Protein AF-A0A1B4XJU4-F1 (afdb_monomer)

Organism: NCBI:txid1620215

Mean predicted aligned error: 17.1 Å

pLDDT: mean 72.29, std 19.36, range [37.47, 96.88]

Structure (mmCIF, N/CA/C/O backbone):
data_AF-A0A1B4XJU4-F1
#
_entry.id   AF-A0A1B4XJU4-F1
#
loop_
_atom_site.group_PDB
_atom_site.id
_atom_site.type_symbol
_atom_site.label_atom_id
_atom_site.label_alt_id
_atom_site.label_comp_id
_atom_site.label_asym_id
_atom_site.label_entity_id
_atom_site.label_seq_id
_atom_site.pdbx_PDB_ins_code
_atom_site.Cartn_x
_atom_site.Cartn_y
_atom_site.Cartn_z
_atom_site.occupancy
_atom_site.B_iso_or_equiv
_atom_site.auth_seq_id
_atom_site.auth_comp_id
_atom_site.auth_asym_id
_atom_site.auth_atom_id
_atom_site.pdbx_PDB_model_num
ATOM 1 N N . MET A 1 1 ? 24.525 61.356 19.675 1.00 40.09 1 MET A N 1
ATOM 2 C CA . MET A 1 1 ? 23.497 61.987 18.818 1.00 40.09 1 MET A CA 1
ATOM 3 C C . MET A 1 1 ? 22.943 60.915 17.875 1.00 40.09 1 MET A C 1
ATOM 5 O O . MET A 1 1 ? 23.744 60.191 17.307 1.00 40.09 1 MET A O 1
ATOM 9 N N . LYS A 1 2 ? 21.616 60.744 17.786 1.00 57.78 2 LYS A N 1
ATOM 10 C CA . LYS A 1 2 ? 20.878 59.907 16.802 1.00 57.78 2 LYS A CA 1
ATOM 11 C C . LYS A 1 2 ? 19.968 60.860 16.000 1.00 57.78 2 LYS A C 1
ATOM 13 O O . LYS A 1 2 ? 19.503 61.815 16.624 1.00 57.78 2 LYS A O 1
ATOM 18 N N . PRO A 1 3 ? 19.768 60.680 14.678 1.00 51.28 3 PRO A N 1
ATOM 19 C CA . PRO A 1 3 ? 18.555 60.000 14.160 1.00 51.28 3 PRO A CA 1
ATOM 20 C C . PRO A 1 3 ? 18.851 59.096 12.927 1.00 51.28 3 PRO A C 1
ATOM 22 O O . PRO A 1 3 ? 19.800 59.349 12.201 1.00 51.28 3 PRO A O 1
ATOM 25 N N . ALA A 1 4 ? 18.275 57.893 12.794 1.00 50.06 4 ALA A N 1
ATOM 26 C CA . ALA A 1 4 ? 16.959 57.535 12.219 1.00 50.06 4 ALA A CA 1
ATOM 27 C C . ALA A 1 4 ? 16.815 57.747 10.689 1.00 50.06 4 ALA A C 1
ATOM 29 O O . ALA A 1 4 ? 17.273 58.766 10.186 1.00 50.06 4 ALA A O 1
ATOM 30 N N . THR A 1 5 ? 16.070 56.824 10.037 1.00 56.78 5 THR A N 1
ATOM 31 C CA . THR A 1 5 ? 15.257 57.009 8.796 1.00 56.78 5 THR A CA 1
ATOM 32 C C . THR A 1 5 ? 15.941 56.621 7.458 1.00 56.78 5 THR A C 1
ATOM 34 O O . THR A 1 5 ? 17.047 57.072 7.221 1.00 56.78 5 THR A O 1
ATOM 37 N N . VAL A 1 6 ? 15.409 55.841 6.487 1.00 50.22 6 VAL A N 1
ATOM 38 C CA . VAL A 1 6 ? 14.135 55.111 6.220 1.00 50.22 6 VAL A CA 1
ATOM 39 C C . VAL A 1 6 ? 14.280 54.383 4.841 1.00 50.22 6 VAL A C 1
ATOM 41 O O . VAL A 1 6 ? 14.860 54.955 3.929 1.00 50.22 6 VAL A O 1
ATOM 44 N N . PHE A 1 7 ? 13.732 53.156 4.730 1.00 53.44 7 PHE A N 1
ATOM 45 C CA . PHE A 1 7 ? 13.058 52.444 3.601 1.00 53.44 7 PHE A CA 1
ATOM 46 C C . PHE A 1 7 ? 13.722 52.091 2.238 1.00 53.44 7 PHE A C 1
ATOM 48 O O . PHE A 1 7 ? 14.114 52.975 1.492 1.00 53.44 7 PHE A O 1
ATOM 55 N N . LEU A 1 8 ? 13.628 50.774 1.910 1.00 55.06 8 LEU A N 1
ATOM 56 C CA . LEU A 1 8 ? 12.986 50.111 0.729 1.00 55.06 8 LEU A CA 1
ATOM 57 C C . LEU A 1 8 ? 13.510 50.527 -0.672 1.00 55.06 8 LEU A C 1
ATOM 59 O O . LEU A 1 8 ? 13.629 51.712 -0.908 1.00 55.06 8 LEU A O 1
ATOM 63 N N . ILE A 1 9 ? 13.875 49.633 -1.619 1.00 58.03 9 ILE A N 1
ATOM 64 C CA . ILE A 1 9 ? 12.972 49.015 -2.624 1.00 58.03 9 ILE A CA 1
ATOM 65 C C . ILE A 1 9 ? 13.567 47.722 -3.279 1.00 58.03 9 ILE A C 1
ATOM 67 O O . ILE A 1 9 ? 14.730 47.694 -3.665 1.00 58.03 9 ILE A O 1
ATOM 71 N N . LEU A 1 10 ? 12.692 46.713 -3.447 1.00 49.06 10 LEU A N 1
ATOM 72 C CA . LEU A 1 10 ? 12.504 45.729 -4.545 1.00 49.06 10 LEU A CA 1
ATOM 73 C C . LEU A 1 10 ? 13.641 44.807 -5.058 1.00 49.06 10 LEU A C 1
ATOM 75 O O . LEU A 1 10 ? 14.525 45.214 -5.800 1.00 49.06 10 LEU A O 1
ATOM 79 N N . GLY A 1 11 ? 13.385 43.497 -4.929 1.00 49.56 11 GLY A N 1
ATOM 80 C CA . GLY A 1 11 ? 13.024 42.709 -6.118 1.00 49.56 11 GLY A CA 1
ATOM 81 C 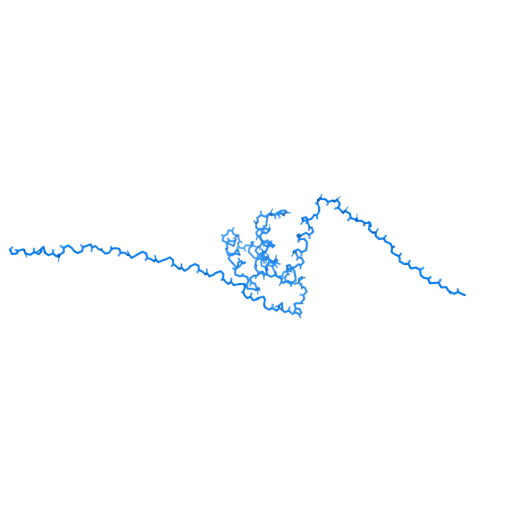C . GLY A 1 11 ? 14.142 42.004 -6.885 1.00 49.56 11 GLY A C 1
ATOM 82 O O . GLY A 1 11 ? 14.180 42.102 -8.106 1.00 49.56 11 GLY A O 1
ATOM 83 N N . LEU A 1 12 ? 14.991 41.217 -6.220 1.00 53.62 12 LEU A N 1
ATOM 84 C CA . LEU A 1 12 ? 15.730 40.166 -6.924 1.00 53.62 12 LEU A CA 1
ATOM 85 C C . LEU A 1 12 ? 14.794 38.963 -7.091 1.00 53.62 12 LEU A C 1
ATOM 87 O O . LEU A 1 12 ? 14.688 38.117 -6.203 1.00 53.62 12 LEU A O 1
ATOM 91 N N . THR A 1 13 ? 14.053 38.921 -8.199 1.00 50.94 13 THR A N 1
ATOM 92 C CA . THR A 1 13 ? 13.263 37.746 -8.574 1.00 50.94 13 THR A CA 1
ATOM 93 C C . THR A 1 13 ? 14.230 36.592 -8.806 1.00 50.94 13 THR A C 1
ATOM 95 O O . THR A 1 13 ? 14.845 36.474 -9.866 1.00 50.94 13 THR A O 1
ATOM 98 N N . ALA A 1 14 ? 14.402 35.755 -7.788 1.00 51.66 14 ALA A N 1
ATOM 99 C CA . ALA A 1 14 ? 14.986 34.443 -7.953 1.00 51.66 14 ALA A CA 1
ATOM 100 C C . ALA A 1 14 ? 14.048 33.663 -8.877 1.00 51.66 14 ALA A C 1
ATOM 102 O O . ALA A 1 14 ? 13.023 33.146 -8.446 1.00 51.66 14 ALA A O 1
ATOM 103 N N . THR A 1 15 ? 14.371 33.642 -10.165 1.00 59.31 15 THR A N 1
ATOM 104 C CA . THR A 1 15 ? 13.803 32.689 -11.109 1.00 59.31 15 THR A CA 1
ATOM 105 C C . THR A 1 15 ? 14.635 31.422 -10.964 1.00 59.31 15 THR A C 1
ATOM 107 O O . THR A 1 15 ? 15.745 31.387 -11.501 1.00 59.31 15 THR A O 1
ATOM 110 N N . PRO A 1 16 ? 14.188 30.367 -10.260 1.00 55.44 16 PRO A N 1
ATOM 111 C CA . PRO A 1 16 ? 14.810 29.075 -10.452 1.00 55.44 16 PRO A CA 1
ATOM 112 C C . PRO A 1 16 ? 14.351 28.551 -11.817 1.00 55.44 16 PRO A C 1
ATOM 114 O O . PRO A 1 16 ? 13.382 27.807 -11.940 1.00 55.44 16 PRO A O 1
ATOM 117 N N . LEU A 1 17 ? 15.068 28.960 -12.866 1.00 62.78 17 LEU A N 1
ATOM 118 C CA . LEU A 1 17 ? 15.154 28.205 -14.106 1.00 62.78 17 LEU A CA 1
ATOM 119 C C . LEU A 1 17 ? 16.023 26.976 -13.812 1.00 62.78 17 LEU A C 1
ATOM 121 O O . LEU A 1 17 ? 17.222 26.970 -14.064 1.00 62.78 17 LEU A O 1
ATOM 125 N N . LEU A 1 18 ? 15.412 25.943 -13.237 1.00 46.59 18 LEU A N 1
ATOM 126 C CA . LEU A 1 18 ? 15.911 24.580 -13.372 1.00 46.59 18 LEU A CA 1
ATOM 127 C C . LEU A 1 18 ? 14.723 23.620 -13.414 1.00 46.59 18 LEU A C 1
ATOM 129 O O . LEU A 1 18 ? 14.326 22.993 -12.432 1.00 46.59 18 LEU A O 1
ATOM 133 N N . ALA A 1 19 ? 14.128 23.561 -14.603 1.00 52.16 19 ALA A N 1
ATOM 134 C CA . ALA A 1 19 ? 13.289 22.459 -15.030 1.00 52.16 19 ALA A CA 1
ATOM 135 C C . ALA A 1 19 ? 14.147 21.181 -15.039 1.00 52.16 19 ALA A C 1
ATOM 137 O O . ALA A 1 19 ? 15.129 21.097 -15.774 1.00 52.16 19 ALA A O 1
ATOM 138 N N . GLY A 1 20 ? 13.800 20.224 -14.176 1.00 47.75 20 GLY A N 1
ATOM 139 C CA . GLY A 1 20 ? 14.440 18.905 -14.109 1.00 47.75 20 GLY A CA 1
ATOM 140 C C . GLY A 1 20 ? 14.218 18.131 -12.802 1.00 47.75 20 GLY A C 1
ATOM 141 O O . GLY A 1 20 ? 14.294 16.910 -12.819 1.00 47.75 20 GLY A O 1
ATOM 142 N N . ALA A 1 21 ? 13.899 18.800 -11.683 1.00 45.66 21 ALA A N 1
ATOM 143 C CA . ALA A 1 21 ? 13.808 18.156 -10.356 1.00 45.66 21 ALA A CA 1
ATOM 144 C C . ALA A 1 21 ? 12.437 18.272 -9.648 1.00 45.66 21 ALA A C 1
ATOM 146 O O . ALA A 1 21 ? 12.327 17.966 -8.460 1.00 45.66 21 ALA A O 1
ATOM 147 N N . GLN A 1 22 ? 11.388 18.711 -10.352 1.00 45.41 22 GLN A N 1
ATOM 148 C CA . GLN A 1 22 ? 10.040 18.889 -9.775 1.00 45.41 22 GLN A CA 1
ATOM 149 C C . GLN A 1 22 ? 9.290 17.556 -9.560 1.00 45.41 22 GLN A C 1
ATOM 151 O O . GLN A 1 22 ? 8.355 17.481 -8.765 1.00 45.41 22 GLN A O 1
ATOM 156 N N . ASP A 1 23 ? 9.707 16.490 -10.249 1.00 52.50 23 ASP A N 1
ATOM 157 C CA . ASP A 1 23 ? 9.021 15.192 -10.203 1.00 52.50 23 ASP A CA 1
ATOM 158 C C . ASP A 1 23 ? 9.422 14.377 -8.954 1.00 52.50 23 ASP A C 1
ATOM 160 O O . ASP A 1 23 ? 8.579 13.888 -8.203 1.00 52.50 23 ASP A O 1
ATOM 164 N N . LEU A 1 24 ? 10.722 14.350 -8.629 1.00 53.19 24 LEU A N 1
ATOM 165 C CA . LEU A 1 24 ? 11.246 13.633 -7.455 1.00 53.19 24 LEU A CA 1
ATOM 166 C C . LEU A 1 24 ? 10.841 14.285 -6.125 1.00 53.19 24 LEU A C 1
ATOM 168 O O . LEU A 1 24 ? 10.533 13.587 -5.160 1.00 53.19 24 LEU A O 1
ATOM 172 N N . THR A 1 25 ? 10.783 15.619 -6.086 1.00 60.28 25 THR A N 1
ATOM 173 C CA . THR A 1 25 ? 10.291 16.360 -4.911 1.00 60.28 25 THR A CA 1
ATOM 174 C C . THR A 1 25 ? 8.813 16.077 -4.638 1.00 60.28 25 THR A C 1
ATOM 176 O O . THR A 1 25 ? 8.395 16.083 -3.479 1.00 60.28 25 THR A O 1
ATOM 179 N N . SER A 1 26 ? 8.030 15.762 -5.676 1.00 70.69 26 SER A N 1
ATOM 180 C CA . SER A 1 26 ? 6.617 15.398 -5.539 1.00 70.69 26 SER A CA 1
ATOM 181 C C . SER A 1 26 ? 6.438 13.997 -4.942 1.00 70.69 26 SER A C 1
ATOM 183 O O . SER A 1 26 ? 5.633 13.828 -4.026 1.00 70.69 26 SER A O 1
ATOM 185 N N . LEU A 1 27 ? 7.239 13.013 -5.372 1.00 75.25 27 LEU A N 1
ATOM 186 C CA . LEU A 1 27 ? 7.213 11.651 -4.818 1.00 75.25 27 LEU A CA 1
ATOM 187 C C . LEU A 1 27 ? 7.658 11.595 -3.356 1.00 75.25 27 LEU A C 1
ATOM 189 O O . LEU A 1 27 ? 7.039 10.915 -2.539 1.00 75.25 27 LEU A O 1
ATOM 193 N N . GLU A 1 28 ? 8.722 12.313 -3.007 1.00 79.25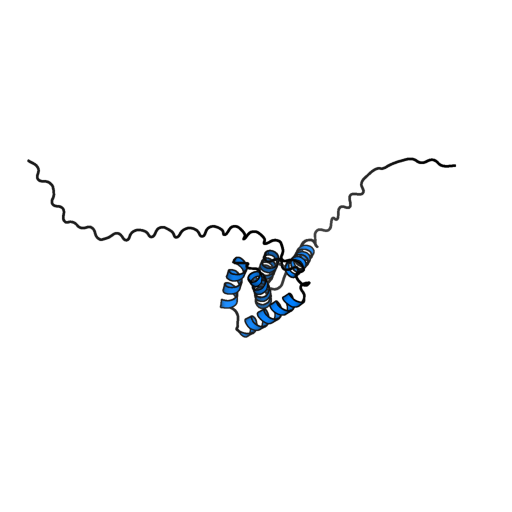 28 GLU A N 1
ATOM 194 C CA . GLU A 1 28 ? 9.236 12.321 -1.639 1.00 79.25 28 GLU A CA 1
ATOM 195 C C . GLU A 1 28 ? 8.244 12.978 -0.673 1.00 79.25 28 GLU A C 1
ATOM 197 O O . GLU A 1 28 ? 7.949 12.428 0.392 1.00 79.25 28 GLU A O 1
ATOM 202 N N . LYS A 1 29 ? 7.635 14.094 -1.089 1.00 80.38 29 LYS A N 1
ATOM 203 C CA . LYS A 1 29 ? 6.561 14.747 -0.337 1.00 80.38 29 LYS A CA 1
ATOM 204 C C . LYS A 1 29 ? 5.341 13.836 -0.191 1.00 80.38 29 LYS A C 1
ATOM 206 O O . LYS A 1 29 ? 4.788 13.730 0.900 1.00 80.38 29 LYS A O 1
ATOM 211 N N . MET A 1 30 ? 4.955 13.127 -1.251 1.00 81.81 30 MET A N 1
ATOM 212 C CA . MET A 1 30 ? 3.840 12.182 -1.198 1.00 81.81 30 MET A CA 1
ATOM 213 C C . MET A 1 30 ? 4.127 11.000 -0.272 1.00 81.81 30 MET A C 1
ATOM 215 O O . MET A 1 30 ? 3.258 10.614 0.506 1.00 81.81 30 MET A O 1
ATOM 219 N N . ARG A 1 31 ? 5.361 10.481 -0.262 1.00 83.12 31 ARG A N 1
ATOM 220 C CA . ARG A 1 31 ? 5.791 9.449 0.691 1.00 83.12 31 ARG A CA 1
ATOM 221 C C . ARG A 1 31 ? 5.689 9.941 2.132 1.00 83.12 31 ARG A C 1
ATOM 223 O O . ARG A 1 31 ? 5.235 9.193 2.992 1.00 83.12 31 ARG A O 1
ATOM 230 N N . GLN A 1 32 ? 6.081 11.186 2.402 1.00 82.62 32 GLN A N 1
ATOM 231 C CA . GLN A 1 32 ? 5.934 11.789 3.729 1.00 82.62 32 GLN A CA 1
ATOM 232 C C . GLN A 1 32 ? 4.458 11.907 4.131 1.00 82.62 32 GLN A C 1
ATOM 234 O O . GLN A 1 32 ? 4.101 11.530 5.244 1.00 82.62 32 GLN A O 1
ATOM 239 N N . THR A 1 33 ? 3.583 12.356 3.230 1.00 83.62 33 THR A N 1
ATOM 240 C CA . THR A 1 33 ? 2.133 12.431 3.480 1.00 83.62 33 THR A CA 1
ATOM 241 C C . THR A 1 33 ? 1.514 11.043 3.684 1.00 83.62 33 THR A C 1
ATOM 243 O O . THR A 1 33 ? 0.713 10.848 4.596 1.00 83.62 33 THR A O 1
ATOM 246 N N . ALA A 1 34 ? 1.939 10.044 2.911 1.00 84.94 34 ALA A N 1
ATOM 247 C CA . ALA A 1 34 ? 1.523 8.657 3.091 1.00 84.94 34 ALA A CA 1
ATOM 248 C C . ALA A 1 34 ? 1.996 8.091 4.444 1.00 84.94 34 ALA A C 1
ATOM 250 O O . ALA A 1 34 ? 1.241 7.388 5.121 1.00 84.94 34 ALA A O 1
ATOM 251 N N . ALA A 1 35 ? 3.213 8.438 4.878 1.00 82.19 35 ALA A N 1
ATOM 252 C CA . ALA A 1 35 ? 3.758 8.059 6.182 1.00 82.19 35 ALA A CA 1
ATOM 253 C C . ALA A 1 35 ? 3.022 8.726 7.356 1.00 82.19 35 ALA A C 1
ATOM 255 O O . ALA A 1 35 ? 2.949 8.147 8.433 1.00 82.19 35 ALA A O 1
ATOM 256 N N . GLN A 1 36 ? 2.416 9.898 7.151 1.00 82.00 36 GLN A N 1
ATOM 257 C CA . GLN A 1 36 ? 1.555 10.554 8.144 1.00 82.00 36 GLN A CA 1
ATOM 258 C C . GLN A 1 36 ? 0.176 9.893 8.290 1.00 82.00 36 GLN A C 1
ATOM 260 O O . GLN A 1 36 ? -0.630 10.347 9.096 1.00 82.00 36 GLN A O 1
ATOM 265 N N . GLY A 1 37 ? -0.110 8.828 7.535 1.00 82.00 37 GLY A N 1
ATOM 266 C CA . GLY A 1 37 ? -1.408 8.168 7.604 1.00 82.00 37 GLY A CA 1
ATOM 267 C C . GLY A 1 37 ? -2.482 8.910 6.817 1.00 82.00 37 GLY A C 1
ATOM 268 O O . GLY A 1 37 ? -3.596 9.042 7.297 1.00 82.00 37 GLY A O 1
ATOM 269 N N . ASN A 1 38 ? -2.155 9.437 5.636 1.00 86.81 38 ASN A N 1
ATOM 270 C CA . ASN A 1 38 ? -3.160 9.915 4.691 1.00 86.81 38 ASN A CA 1
ATOM 271 C C . ASN A 1 38 ? -3.521 8.785 3.711 1.00 86.81 38 ASN A C 1
ATOM 273 O O . ASN A 1 38 ? -2.660 8.317 2.961 1.00 86.81 38 ASN A O 1
ATOM 277 N N . ALA A 1 39 ? -4.780 8.346 3.731 1.00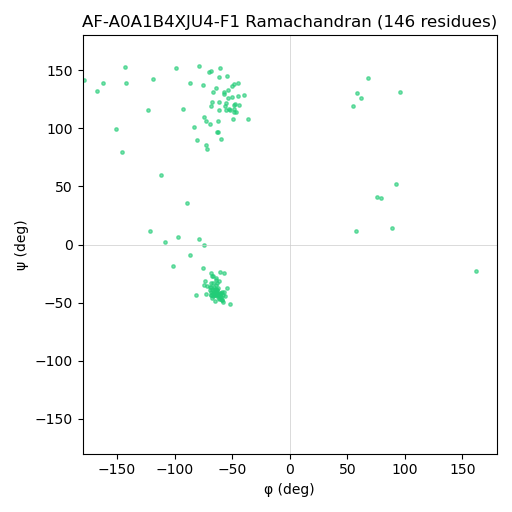 87.38 39 ALA A N 1
ATOM 278 C CA . ALA A 1 39 ? -5.257 7.218 2.933 1.00 87.38 39 ALA A CA 1
ATOM 279 C C . ALA A 1 39 ? -5.135 7.450 1.417 1.00 87.38 39 ALA A C 1
ATOM 281 O O . ALA A 1 39 ? -4.773 6.523 0.694 1.00 87.38 39 ALA A O 1
ATOM 282 N N . ASP A 1 40 ? -5.381 8.673 0.939 1.00 86.50 40 ASP A N 1
ATOM 283 C CA . ASP A 1 40 ? -5.276 9.018 -0.484 1.00 86.50 40 ASP A CA 1
ATOM 284 C C . ASP A 1 40 ? -3.820 8.981 -0.958 1.00 86.50 40 ASP A C 1
ATOM 286 O O . ASP A 1 40 ? -3.511 8.384 -1.984 1.00 86.50 40 ASP A O 1
ATOM 290 N N . ALA A 1 41 ? -2.890 9.525 -0.173 1.00 88.25 41 ALA A N 1
ATOM 291 C CA . ALA A 1 41 ? -1.466 9.470 -0.483 1.00 88.25 41 ALA A CA 1
ATOM 292 C C . ALA A 1 41 ? -0.928 8.031 -0.447 1.00 88.25 41 ALA A C 1
ATOM 294 O O . ALA A 1 41 ? -0.087 7.663 -1.262 1.00 88.25 41 ALA A O 1
ATOM 295 N N . GLN A 1 42 ? -1.415 7.193 0.472 1.00 91.50 42 GLN A N 1
ATOM 296 C CA . GLN A 1 42 ? -1.073 5.768 0.499 1.00 91.50 42 GLN A CA 1
ATOM 297 C C . GLN A 1 42 ? -1.634 5.026 -0.719 1.00 91.50 42 GLN A C 1
ATOM 299 O O . GLN A 1 42 ? -0.924 4.227 -1.326 1.00 91.50 42 GLN A O 1
ATOM 304 N N . LEU A 1 43 ? -2.875 5.315 -1.117 1.00 91.69 43 LEU A N 1
ATOM 305 C CA . LEU A 1 43 ? -3.468 4.800 -2.349 1.00 91.69 43 LEU A CA 1
ATOM 306 C C . LEU A 1 43 ? -2.628 5.199 -3.573 1.00 91.69 43 LEU A C 1
ATOM 308 O O . LEU A 1 43 ? -2.274 4.333 -4.371 1.00 91.69 43 LEU A O 1
ATOM 312 N N . GLU A 1 44 ? -2.275 6.476 -3.706 1.00 91.62 44 GLU A N 1
ATOM 313 C CA . GLU A 1 44 ? -1.456 6.977 -4.815 1.00 91.62 44 GLU A CA 1
ATOM 314 C C . GLU A 1 44 ? -0.078 6.309 -4.846 1.00 91.62 44 GLU A C 1
ATOM 316 O O . GLU A 1 44 ? 0.350 5.819 -5.890 1.00 91.62 44 GLU A O 1
ATOM 321 N N . MET A 1 45 ? 0.588 6.159 -3.696 1.00 89.69 45 MET A N 1
ATOM 322 C CA . MET A 1 45 ? 1.842 5.400 -3.613 1.00 89.69 45 MET A CA 1
ATOM 323 C C . MET A 1 45 ? 1.675 3.958 -4.103 1.00 89.69 45 MET A C 1
ATOM 325 O O . MET A 1 45 ? 2.528 3.455 -4.835 1.00 89.69 45 MET A O 1
ATOM 329 N N . GLY A 1 46 ? 0.568 3.300 -3.752 1.00 92.44 46 GLY A N 1
ATOM 330 C CA . GLY A 1 46 ? 0.253 1.974 -4.272 1.00 92.44 46 GLY A CA 1
ATOM 331 C C . GLY A 1 46 ? 0.128 1.959 -5.800 1.00 92.44 46 GLY A C 1
ATOM 332 O O . GLY A 1 46 ? 0.727 1.105 -6.448 1.00 92.44 46 GLY A O 1
ATOM 333 N N . ILE A 1 47 ? -0.570 2.940 -6.385 1.00 92.56 47 ILE A N 1
ATOM 334 C CA . ILE A 1 47 ? -0.755 3.082 -7.844 1.00 92.56 47 ILE A CA 1
ATOM 335 C C . ILE A 1 47 ? 0.587 3.296 -8.550 1.00 92.56 47 ILE A C 1
ATOM 337 O O . ILE A 1 47 ? 0.867 2.666 -9.571 1.00 92.56 47 ILE A O 1
ATOM 341 N N . LEU A 1 48 ? 1.453 4.144 -7.998 1.00 88.44 48 LEU A N 1
ATOM 342 C CA . LEU A 1 48 ? 2.775 4.395 -8.567 1.00 88.44 48 LEU A CA 1
ATOM 343 C C . LEU A 1 48 ? 3.621 3.123 -8.639 1.00 88.44 48 LEU A C 1
ATOM 345 O O . LEU A 1 48 ? 4.262 2.879 -9.661 1.00 88.44 48 LEU A O 1
ATOM 349 N N . TYR A 1 49 ? 3.589 2.290 -7.596 1.00 89.50 49 TYR A N 1
ATOM 350 C CA . TYR A 1 49 ? 4.271 0.997 -7.599 1.00 89.50 49 TYR A CA 1
ATOM 351 C C . TYR A 1 49 ? 3.563 -0.053 -8.470 1.00 89.50 49 TYR A C 1
ATOM 353 O O . TYR A 1 49 ? 4.240 -0.897 -9.051 1.00 89.50 49 TYR A O 1
ATOM 361 N N . GLU A 1 50 ? 2.236 -0.009 -8.610 1.00 90.12 50 GLU A N 1
ATOM 362 C CA . GLU A 1 50 ? 1.463 -0.921 -9.469 1.00 90.12 50 GLU A CA 1
ATOM 363 C C . GLU A 1 50 ? 1.806 -0.727 -10.959 1.00 90.12 50 GLU A C 1
ATOM 365 O O . GLU A 1 50 ? 1.995 -1.700 -11.698 1.00 90.12 50 GLU A O 1
ATOM 370 N N . PHE A 1 51 ? 1.912 0.528 -11.405 1.00 88.94 51 PHE A N 1
ATOM 371 C CA . PHE A 1 51 ? 2.129 0.868 -12.817 1.00 88.94 51 PHE A CA 1
ATOM 372 C C . PHE A 1 51 ? 3.572 1.245 -13.157 1.00 88.94 51 PHE A C 1
ATOM 374 O O . PHE A 1 51 ? 3.957 1.161 -14.321 1.00 88.94 51 PHE A O 1
ATOM 381 N N . GLY A 1 52 ? 4.384 1.606 -12.166 1.00 84.94 52 GLY A N 1
ATOM 382 C CA . GLY A 1 52 ? 5.774 2.003 -12.367 1.00 84.94 52 GLY A CA 1
ATOM 383 C C . GLY A 1 52 ? 5.939 3.416 -12.937 1.00 84.94 52 GLY A C 1
ATOM 384 O O . GLY A 1 52 ? 6.771 3.643 -13.815 1.00 84.94 52 GLY A O 1
ATOM 385 N N . TYR A 1 53 ? 5.146 4.381 -12.466 1.00 77.56 53 TYR A N 1
ATOM 386 C CA . TYR A 1 53 ? 5.299 5.782 -12.875 1.00 77.56 53 TYR A CA 1
ATOM 387 C C . TYR A 1 53 ? 6.523 6.398 -12.193 1.00 77.56 53 TYR A C 1
ATOM 389 O O . TYR A 1 53 ? 6.526 6.590 -10.979 1.00 77.56 53 TYR A O 1
ATOM 397 N N . ASN A 1 54 ? 7.576 6.678 -12.969 1.00 69.19 54 ASN A N 1
ATOM 398 C CA . ASN A 1 54 ? 8.857 7.228 -12.492 1.00 69.19 54 ASN A CA 1
ATOM 399 C C . ASN A 1 54 ? 9.564 6.373 -11.415 1.00 69.19 54 ASN A C 1
ATOM 401 O O . ASN A 1 54 ? 10.548 6.802 -10.812 1.00 69.19 54 ASN A O 1
ATOM 405 N N . MET A 1 55 ? 9.090 5.143 -11.197 1.00 77.50 55 MET A N 1
ATOM 406 C CA . MET A 1 55 ? 9.605 4.163 -10.243 1.00 77.50 55 MET A CA 1
ATOM 407 C C . MET A 1 55 ? 9.494 2.761 -10.860 1.00 77.50 55 MET A C 1
ATOM 409 O O . MET A 1 55 ? 8.617 2.529 -11.688 1.00 77.50 55 MET A O 1
ATOM 413 N N . PRO A 1 56 ? 10.344 1.792 -10.485 1.00 79.12 56 PRO A N 1
ATOM 414 C CA . PRO A 1 56 ? 10.170 0.419 -10.944 1.00 79.12 56 PRO A CA 1
ATOM 415 C C . PRO A 1 56 ? 8.858 -0.165 -10.409 1.00 79.12 56 PRO A C 1
ATOM 417 O O . PRO A 1 56 ? 8.553 -0.050 -9.219 1.00 79.12 56 PRO A O 1
ATOM 420 N N . LYS A 1 57 ? 8.107 -0.830 -11.293 1.00 89.06 57 LYS A N 1
ATOM 421 C CA . LYS A 1 57 ? 6.895 -1.562 -10.922 1.00 89.06 57 LYS A CA 1
ATOM 422 C C . LYS A 1 57 ? 7.210 -2.612 -9.853 1.00 89.06 57 LYS A C 1
ATOM 424 O O . LYS A 1 57 ? 8.133 -3.410 -10.012 1.00 89.06 57 LYS A O 1
ATOM 429 N N . ASN A 1 58 ? 6.417 -2.634 -8.787 1.00 91.62 58 ASN A N 1
ATOM 430 C CA . ASN A 1 58 ? 6.534 -3.589 -7.696 1.00 91.62 58 ASN A CA 1
ATOM 431 C C . ASN A 1 58 ? 5.167 -3.844 -7.043 1.00 91.62 58 ASN A C 1
ATOM 433 O O . ASN A 1 58 ? 4.720 -3.084 -6.185 1.00 91.62 58 ASN A O 1
ATOM 437 N N . ASN A 1 59 ? 4.530 -4.957 -7.413 1.00 92.25 59 ASN A N 1
ATOM 438 C CA . ASN A 1 59 ? 3.218 -5.332 -6.879 1.00 92.25 59 ASN A CA 1
ATOM 439 C C . ASN A 1 59 ? 3.248 -5.611 -5.365 1.00 92.25 59 ASN A C 1
ATOM 441 O O . ASN A 1 59 ? 2.268 -5.333 -4.683 1.00 92.25 59 ASN A O 1
ATOM 445 N N . VAL A 1 60 ? 4.368 -6.106 -4.822 1.00 94.94 60 VAL A N 1
ATOM 446 C CA . VAL A 1 60 ? 4.523 -6.360 -3.378 1.00 94.94 60 VAL A CA 1
ATOM 447 C C . VAL A 1 60 ? 4.461 -5.049 -2.602 1.00 94.94 60 VAL A C 1
ATOM 449 O O . VAL A 1 60 ? 3.705 -4.915 -1.641 1.00 94.94 60 VAL A O 1
ATOM 452 N N . THR A 1 61 ? 5.219 -4.045 -3.045 1.00 91.31 61 THR A N 1
ATOM 453 C CA . THR A 1 61 ? 5.197 -2.718 -2.420 1.00 91.31 61 THR A CA 1
ATOM 454 C C . THR A 1 61 ? 3.864 -2.006 -2.658 1.00 91.31 61 THR A C 1
ATOM 456 O O . THR A 1 61 ? 3.365 -1.358 -1.742 1.00 91.31 61 THR A O 1
ATOM 459 N N . ALA A 1 62 ? 3.249 -2.163 -3.836 1.00 94.56 62 ALA A N 1
ATOM 460 C CA . ALA A 1 62 ? 1.916 -1.626 -4.116 1.00 94.56 62 ALA A CA 1
ATOM 461 C C . ALA A 1 62 ? 0.863 -2.178 -3.144 1.00 94.56 62 ALA A C 1
ATOM 463 O O . ALA A 1 62 ? 0.124 -1.415 -2.520 1.00 94.56 62 ALA A O 1
ATOM 464 N N . LEU A 1 63 ? 0.858 -3.502 -2.949 1.00 96.88 63 LEU A N 1
ATOM 465 C CA . LEU A 1 63 ? -0.035 -4.179 -2.017 1.00 96.88 63 LEU A CA 1
ATOM 466 C C . LEU A 1 63 ? 0.171 -3.701 -0.583 1.00 96.88 63 LEU A C 1
ATOM 468 O O . LEU A 1 63 ? -0.808 -3.429 0.109 1.00 96.88 63 LEU A O 1
ATOM 472 N N . ALA A 1 64 ? 1.423 -3.526 -0.159 1.00 95.19 64 ALA A N 1
ATOM 473 C CA . ALA A 1 64 ? 1.728 -3.017 1.170 1.00 95.19 64 ALA A CA 1
ATOM 474 C C . ALA A 1 64 ? 1.102 -1.632 1.420 1.00 95.19 64 ALA A C 1
ATOM 476 O O . ALA A 1 64 ? 0.514 -1.401 2.475 1.00 95.19 64 ALA A O 1
ATOM 477 N N . TRP A 1 65 ? 1.176 -0.724 0.442 1.00 93.75 65 TRP A N 1
ATOM 478 C CA . TRP A 1 65 ? 0.556 0.599 0.540 1.00 93.75 65 TRP A CA 1
ATOM 479 C C . TRP A 1 65 ? -0.973 0.547 0.519 1.00 93.75 65 TRP A C 1
ATOM 481 O O . TRP A 1 65 ? -1.612 1.235 1.317 1.00 93.75 65 TRP A O 1
ATOM 491 N N . TYR A 1 66 ? -1.571 -0.302 -0.323 1.00 95.06 66 TYR A N 1
ATOM 492 C CA . TYR A 1 66 ? -3.024 -0.476 -0.330 1.00 95.06 66 TYR A CA 1
ATOM 493 C C . TYR A 1 66 ? -3.552 -1.051 0.978 1.00 95.06 66 TYR A C 1
ATOM 495 O O . TYR A 1 66 ? -4.586 -0.591 1.449 1.00 95.06 66 TYR A O 1
ATOM 503 N N . LEU A 1 67 ? -2.843 -1.998 1.599 1.00 95.25 67 LEU A N 1
ATOM 504 C CA . LEU A 1 67 ? -3.220 -2.527 2.910 1.00 95.25 67 LEU A CA 1
ATOM 505 C C . LEU A 1 67 ? -3.327 -1.401 3.947 1.00 95.25 67 LEU A C 1
ATOM 507 O O . LEU A 1 67 ? -4.342 -1.319 4.633 1.00 95.25 67 LEU A O 1
ATOM 511 N N . ARG A 1 68 ? -2.364 -0.470 3.980 1.00 90.94 68 ARG A N 1
ATOM 512 C CA . ARG A 1 68 ? -2.418 0.694 4.884 1.00 90.94 68 ARG A CA 1
ATOM 513 C C . ARG A 1 68 ? -3.587 1.631 4.595 1.00 90.94 68 ARG A C 1
ATOM 515 O O . ARG A 1 68 ? -4.249 2.098 5.520 1.00 90.94 68 ARG A O 1
ATOM 522 N N . ALA A 1 69 ? -3.857 1.898 3.319 1.00 91.88 69 ALA A N 1
ATOM 523 C CA . ALA A 1 69 ? -4.974 2.751 2.928 1.00 91.88 69 ALA A CA 1
ATOM 524 C C . ALA A 1 69 ? -6.328 2.101 3.2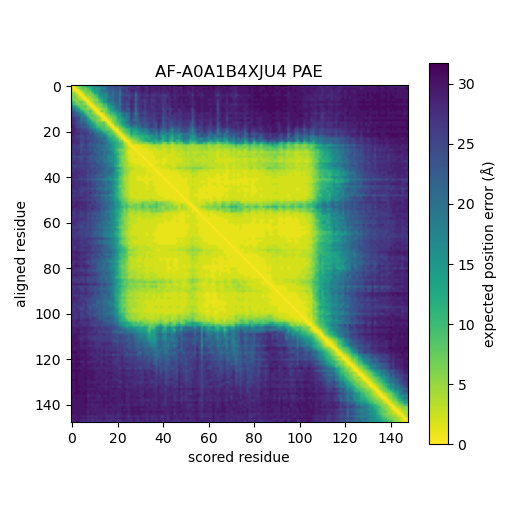74 1.00 91.88 69 ALA A C 1
ATOM 526 O O . ALA A 1 69 ? -7.276 2.797 3.642 1.00 91.88 69 ALA A O 1
ATOM 527 N N . VAL A 1 70 ? -6.416 0.767 3.212 1.00 94.50 70 VAL A N 1
ATOM 528 C CA . VAL A 1 70 ? -7.591 0.002 3.653 1.00 94.50 70 VAL A CA 1
ATOM 529 C C . VAL A 1 70 ? -7.780 0.071 5.167 1.00 94.50 70 VAL A C 1
ATOM 531 O O . VAL A 1 70 ? -8.919 0.220 5.603 1.00 94.50 70 VAL A O 1
ATOM 534 N N . GLU A 1 71 ? -6.710 0.028 5.970 1.00 89.50 71 GLU A N 1
ATOM 535 C CA . GLU A 1 71 ? -6.801 0.213 7.434 1.00 89.50 71 GLU A CA 1
ATOM 536 C C . GLU A 1 71 ? -7.443 1.558 7.816 1.00 89.50 71 GLU A C 1
ATOM 538 O O . GLU A 1 71 ? -8.041 1.682 8.882 1.00 89.50 71 GLU A O 1
ATOM 543 N N . GLN A 1 72 ? -7.366 2.554 6.931 1.00 86.44 72 GLN A N 1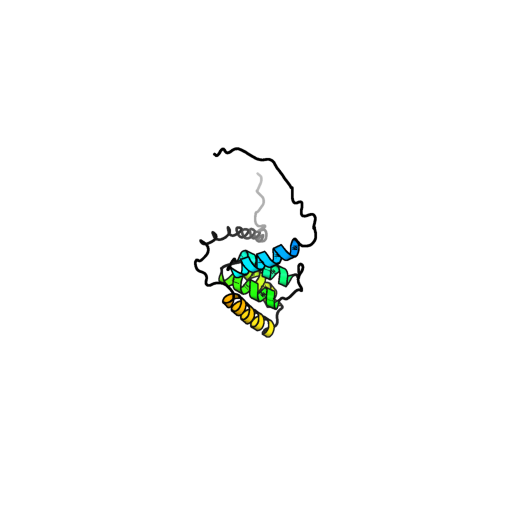
ATOM 544 C CA . GLN A 1 72 ?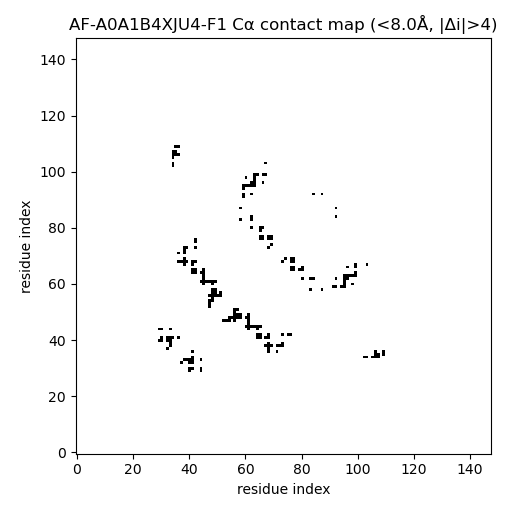 -7.984 3.870 7.101 1.00 86.44 72 GLN A CA 1
ATOM 545 C C . GLN A 1 72 ? -9.343 4.018 6.398 1.00 86.44 72 GLN A C 1
ATOM 547 O O . GLN A 1 72 ? -9.904 5.110 6.365 1.00 86.44 72 GLN A O 1
ATOM 552 N N . GLY A 1 73 ? -9.885 2.936 5.834 1.00 87.56 73 GLY A N 1
ATOM 553 C CA . GLY A 1 73 ? -11.218 2.914 5.230 1.00 87.56 73 GLY A CA 1
ATOM 554 C C . GLY A 1 73 ? -11.284 3.297 3.749 1.00 87.56 73 GLY A C 1
ATOM 555 O O . GLY A 1 73 ? -12.381 3.523 3.238 1.00 87.56 73 GLY A O 1
ATOM 556 N N . SER A 1 74 ? -10.162 3.347 3.019 1.00 91.75 74 SER A N 1
ATOM 557 C CA . SER A 1 74 ? -10.196 3.630 1.577 1.00 91.75 74 SER A CA 1
ATOM 558 C C . SER A 1 74 ? -10.811 2.467 0.786 1.00 91.75 74 SER A C 1
ATOM 560 O O . SER A 1 74 ? -10.169 1.447 0.516 1.00 91.75 74 SER A O 1
ATOM 562 N N . ALA A 1 75 ? -12.063 2.639 0.354 1.00 92.38 75 ALA A N 1
ATOM 563 C CA . ALA A 1 75 ? -12.768 1.665 -0.483 1.00 92.38 75 ALA A CA 1
ATOM 564 C C . ALA A 1 75 ? -12.089 1.465 -1.850 1.00 92.38 75 ALA A C 1
ATOM 566 O O . ALA A 1 75 ? -12.084 0.358 -2.394 1.00 92.38 75 ALA A O 1
ATOM 567 N N . LEU A 1 76 ? -11.483 2.521 -2.403 1.00 90.12 76 LEU A N 1
ATOM 568 C CA . LEU A 1 76 ? -10.746 2.434 -3.662 1.00 90.12 76 LEU A CA 1
ATOM 569 C C . LEU A 1 76 ? -9.458 1.616 -3.498 1.00 90.12 76 LEU A C 1
ATOM 571 O O . LEU A 1 76 ? -9.149 0.792 -4.360 1.00 90.12 76 LEU A O 1
ATOM 575 N N . ALA A 1 77 ? -8.754 1.774 -2.373 1.00 92.69 77 ALA A N 1
ATOM 576 C CA . ALA A 1 77 ? -7.598 0.940 -2.064 1.00 92.69 77 ALA A CA 1
ATOM 577 C C . ALA A 1 77 ? -7.990 -0.529 -1.881 1.00 92.69 77 ALA A C 1
ATOM 579 O O . ALA A 1 77 ? -7.278 -1.396 -2.374 1.00 92.69 77 ALA A O 1
ATOM 580 N N . ALA A 1 78 ? -9.136 -0.819 -1.254 1.00 94.12 78 ALA A N 1
ATOM 581 C CA . ALA A 1 78 ? -9.632 -2.191 -1.114 1.00 94.12 78 ALA A CA 1
ATOM 582 C C . ALA A 1 78 ? -9.856 -2.849 -2.481 1.00 94.12 78 ALA A C 1
ATOM 584 O O . ALA A 1 78 ? -9.357 -3.944 -2.728 1.00 94.12 78 ALA A O 1
ATOM 585 N N . ARG A 1 79 ? -10.513 -2.139 -3.407 1.00 96.38 79 ARG A N 1
ATOM 586 C CA . ARG A 1 79 ? -10.722 -2.631 -4.776 1.00 96.38 79 ARG A CA 1
ATOM 587 C C . ARG A 1 79 ? -9.399 -2.915 -5.490 1.00 96.38 79 ARG A C 1
ATOM 589 O O . ARG A 1 79 ? -9.247 -3.987 -6.068 1.00 96.38 79 ARG A O 1
ATOM 596 N N . ARG A 1 80 ? -8.436 -1.987 -5.433 1.00 93.94 80 ARG A N 1
ATOM 597 C CA . ARG A 1 80 ? -7.121 -2.172 -6.074 1.00 93.94 80 ARG A CA 1
ATOM 598 C C . ARG A 1 80 ? -6.307 -3.295 -5.437 1.00 93.94 80 ARG A C 1
ATOM 600 O O . ARG A 1 80 ? -5.740 -4.110 -6.156 1.00 93.94 80 ARG A O 1
ATOM 607 N N . ARG A 1 81 ? -6.301 -3.382 -4.104 1.00 96.75 81 ARG A N 1
ATOM 608 C CA . ARG A 1 81 ? -5.704 -4.485 -3.337 1.00 96.75 81 ARG A CA 1
ATOM 609 C C . ARG A 1 81 ? -6.217 -5.829 -3.848 1.00 96.75 81 ARG A C 1
ATOM 611 O O . ARG A 1 81 ? -5.419 -6.704 -4.167 1.00 96.75 81 ARG A O 1
ATOM 618 N N . ASP A 1 82 ? -7.534 -5.972 -3.958 1.00 95.44 82 ASP A N 1
ATOM 619 C CA . ASP A 1 82 ? -8.167 -7.222 -4.382 1.00 95.44 82 ASP A CA 1
ATOM 620 C C . ASP A 1 82 ? -7.825 -7.567 -5.839 1.00 95.44 82 ASP A C 1
ATOM 622 O O . ASP A 1 82 ? -7.542 -8.725 -6.147 1.00 95.44 82 ASP A O 1
ATOM 626 N N . GLN A 1 83 ? -7.753 -6.562 -6.719 1.00 94.50 83 GLN A N 1
ATOM 627 C CA . GLN A 1 83 ? -7.330 -6.743 -8.111 1.00 94.50 83 GLN A CA 1
ATOM 628 C C . GLN A 1 83 ? -5.895 -7.263 -8.230 1.00 94.50 83 GLN A C 1
ATOM 630 O O . GLN A 1 83 ? -5.653 -8.206 -8.984 1.00 94.50 83 GLN A O 1
ATOM 635 N N . ILE A 1 84 ? -4.940 -6.680 -7.498 1.00 93.00 84 ILE A N 1
ATOM 636 C CA . ILE A 1 84 ? -3.538 -7.099 -7.613 1.00 93.00 84 ILE A CA 1
ATOM 637 C C . ILE A 1 84 ? -3.281 -8.445 -6.925 1.00 93.00 84 ILE A C 1
ATOM 639 O O . ILE A 1 84 ? -2.513 -9.248 -7.451 1.00 93.00 84 ILE A O 1
ATOM 643 N N . MET A 1 85 ? -3.962 -8.741 -5.807 1.00 94.25 85 MET A N 1
ATOM 644 C CA . MET A 1 85 ? -3.815 -10.018 -5.094 1.00 94.25 85 MET A CA 1
ATOM 645 C C . MET A 1 85 ? -4.220 -11.215 -5.958 1.00 94.25 85 MET A C 1
ATOM 647 O O . MET A 1 85 ? -3.620 -12.277 -5.827 1.00 94.25 85 MET A O 1
ATOM 651 N N . ALA A 1 86 ? -5.177 -11.047 -6.878 1.00 93.25 86 ALA A N 1
ATOM 652 C CA . ALA A 1 86 ? -5.606 -12.111 -7.789 1.00 93.25 86 ALA A CA 1
ATOM 653 C C . ALA A 1 86 ? -4.479 -12.637 -8.702 1.00 93.25 86 ALA A C 1
ATOM 655 O O . ALA A 1 86 ? -4.560 -13.765 -9.184 1.00 93.25 86 ALA A O 1
ATOM 656 N N . GLY A 1 87 ? -3.439 -11.830 -8.947 1.00 91.31 87 GLY A N 1
ATOM 657 C CA . GLY A 1 87 ? -2.283 -12.198 -9.769 1.00 91.31 87 GLY A CA 1
ATOM 658 C C . GLY A 1 87 ? -0.986 -12.429 -8.990 1.00 91.31 87 GLY A C 1
ATOM 659 O O . GLY A 1 87 ? 0.045 -12.665 -9.617 1.00 91.31 87 GLY A O 1
ATOM 660 N N . MET A 1 88 ? -1.007 -12.324 -7.659 1.00 94.69 88 MET A N 1
ATOM 661 C CA . MET A 1 88 ? 0.181 -12.448 -6.809 1.00 94.69 88 MET A CA 1
ATOM 662 C C . MET A 1 88 ? 0.294 -13.838 -6.195 1.00 94.69 88 MET A C 1
ATOM 664 O O . MET A 1 88 ? -0.700 -14.521 -5.946 1.00 94.69 88 MET A O 1
ATOM 668 N N . LYS A 1 89 ? 1.528 -14.255 -5.920 1.00 96.25 89 LYS A N 1
ATOM 669 C CA . LYS A 1 89 ? 1.790 -15.507 -5.211 1.00 96.25 89 LYS A CA 1
ATOM 670 C C . LYS A 1 89 ? 1.579 -15.333 -3.701 1.00 96.25 89 LYS A C 1
ATOM 672 O O . LYS A 1 89 ? 1.770 -14.227 -3.189 1.00 96.25 89 LYS A O 1
ATOM 677 N N . PRO A 1 90 ? 1.248 -16.402 -2.956 1.00 93.94 90 PRO A N 1
ATOM 678 C CA . PRO A 1 90 ? 1.067 -16.323 -1.506 1.00 93.94 90 PRO A CA 1
ATOM 679 C C . PRO A 1 90 ? 2.276 -15.731 -0.770 1.00 93.94 90 PRO A C 1
ATOM 681 O O . PRO A 1 90 ? 2.105 -14.928 0.144 1.00 93.94 90 PRO A O 1
ATOM 684 N N . GLU A 1 91 ? 3.494 -16.051 -1.212 1.00 94.94 91 GLU A N 1
ATOM 685 C CA . GLU A 1 91 ? 4.730 -15.559 -0.592 1.00 94.94 91 GLU A CA 1
ATOM 686 C C . GLU A 1 91 ? 4.914 -14.047 -0.811 1.00 94.94 91 GLU A C 1
ATOM 688 O O . GLU A 1 91 ? 5.429 -13.330 0.047 1.00 94.94 91 GLU A O 1
ATOM 693 N N . GLU A 1 92 ? 4.457 -13.540 -1.957 1.00 92.12 92 GLU A N 1
ATOM 694 C CA . GLU A 1 92 ? 4.477 -12.114 -2.290 1.00 92.12 92 GLU A CA 1
ATOM 695 C C . GLU A 1 92 ? 3.443 -11.336 -1.469 1.00 92.12 92 GLU A C 1
ATOM 697 O O . GLU A 1 92 ? 3.699 -10.204 -1.054 1.00 92.12 92 GLU A O 1
ATOM 702 N N . ILE A 1 93 ? 2.288 -11.950 -1.199 1.00 94.94 93 ILE A N 1
ATOM 703 C CA . ILE A 1 93 ? 1.244 -11.380 -0.343 1.00 94.94 93 ILE A CA 1
ATOM 704 C C . ILE A 1 93 ? 1.736 -11.293 1.107 1.00 94.94 93 ILE A C 1
ATOM 706 O O . ILE A 1 93 ? 1.566 -10.256 1.747 1.00 94.94 93 ILE A O 1
ATOM 710 N N . GLU A 1 94 ? 2.389 -12.336 1.620 1.00 94.88 94 GLU A N 1
ATOM 711 C CA . GLU A 1 94 ? 2.969 -12.330 2.968 1.00 94.88 94 GLU A CA 1
ATOM 712 C C . GLU A 1 94 ? 4.080 -11.274 3.101 1.00 94.88 94 GLU A C 1
ATOM 714 O O . GLU A 1 94 ? 4.098 -10.494 4.058 1.00 94.88 94 GLU A O 1
ATOM 719 N N . ALA A 1 95 ? 4.962 -11.171 2.101 1.00 92.88 95 ALA A N 1
ATOM 720 C CA . ALA A 1 95 ? 5.980 -10.125 2.060 1.00 92.88 95 ALA A CA 1
ATOM 721 C C . ALA A 1 95 ? 5.356 -8.718 2.079 1.00 92.88 95 ALA A C 1
ATOM 723 O O . ALA A 1 95 ? 5.836 -7.840 2.798 1.00 92.88 95 ALA A O 1
ATOM 724 N N . ALA A 1 96 ? 4.262 -8.504 1.343 1.00 93.06 96 ALA A N 1
ATOM 725 C CA . ALA A 1 96 ? 3.545 -7.233 1.342 1.00 93.06 96 ALA A CA 1
ATOM 726 C C . ALA A 1 96 ? 2.931 -6.901 2.710 1.00 93.06 96 ALA A C 1
ATOM 728 O O . ALA A 1 96 ? 3.016 -5.752 3.140 1.00 93.06 96 ALA A O 1
ATOM 729 N N . GLN A 1 97 ? 2.367 -7.887 3.416 1.00 93.12 97 GLN A N 1
ATOM 730 C CA . GLN A 1 97 ? 1.843 -7.703 4.777 1.00 93.12 97 GLN A CA 1
ATOM 731 C C . GLN A 1 97 ? 2.951 -7.317 5.758 1.00 93.12 97 GLN A C 1
ATOM 733 O O . GLN A 1 97 ? 2.793 -6.408 6.572 1.00 93.12 97 GLN A O 1
ATOM 738 N N . LYS A 1 98 ? 4.116 -7.961 5.662 1.00 92.56 98 LYS A N 1
ATOM 739 C CA . L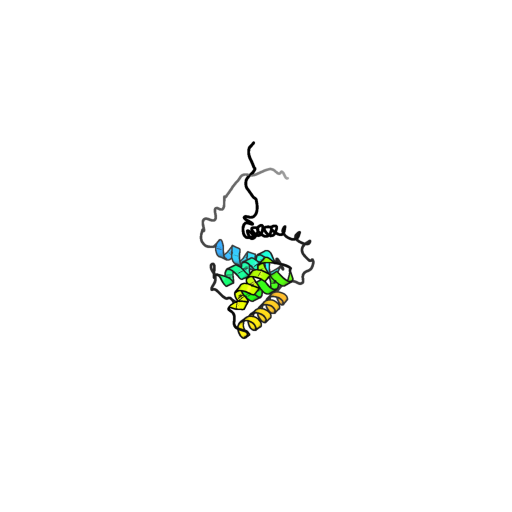YS A 1 98 ? 5.266 -7.586 6.487 1.00 92.56 98 LYS A CA 1
ATOM 740 C C . LYS A 1 98 ? 5.703 -6.148 6.206 1.00 92.56 98 LYS A C 1
ATOM 742 O O . LYS A 1 98 ? 5.879 -5.370 7.140 1.00 92.56 98 LYS A O 1
ATOM 747 N N . ILE A 1 99 ? 5.813 -5.770 4.933 1.00 90.00 99 ILE A N 1
ATOM 748 C CA . ILE A 1 99 ? 6.175 -4.403 4.547 1.00 90.00 99 ILE A CA 1
ATOM 749 C C . ILE A 1 99 ? 5.112 -3.405 5.023 1.00 90.00 99 ILE A C 1
ATOM 751 O O . ILE A 1 99 ? 5.467 -2.336 5.509 1.00 90.00 99 ILE A O 1
ATOM 755 N N . SER A 1 100 ? 3.815 -3.723 4.952 1.00 91.12 100 SER A N 1
ATOM 756 C CA . SER A 1 100 ? 2.766 -2.812 5.432 1.00 91.12 100 SER A CA 1
ATOM 757 C C . SER A 1 100 ? 2.851 -2.569 6.939 1.00 91.12 100 SER A C 1
ATOM 759 O O . SER A 1 100 ? 2.603 -1.443 7.380 1.00 91.12 100 SER A O 1
ATOM 761 N N . LEU A 1 101 ? 3.242 -3.590 7.712 1.00 88.56 101 LEU A N 1
ATOM 762 C CA . LEU A 1 101 ? 3.518 -3.484 9.148 1.00 88.56 101 LEU A CA 1
ATOM 763 C C . LEU A 1 101 ? 4.772 -2.644 9.424 1.00 88.56 101 LEU A C 1
ATOM 765 O O . LEU A 1 101 ? 4.756 -1.776 10.294 1.00 88.56 101 LEU A O 1
ATOM 769 N N . GLU A 1 102 ? 5.845 -2.841 8.658 1.00 87.44 102 GLU A N 1
ATOM 770 C CA . GLU A 1 102 ? 7.068 -2.032 8.768 1.00 87.44 102 GLU A CA 1
ATOM 771 C C . GLU A 1 102 ? 6.809 -0.560 8.414 1.00 87.44 102 GLU A C 1
ATOM 773 O O . GLU A 1 102 ? 7.317 0.348 9.074 1.00 87.44 102 GLU A O 1
ATOM 778 N N . LEU A 1 103 ? 5.981 -0.301 7.401 1.00 82.50 103 LEU A N 1
ATOM 779 C CA . LEU A 1 103 ? 5.511 1.039 7.052 1.00 82.50 103 LEU A CA 1
ATOM 780 C C . LEU A 1 103 ? 4.602 1.629 8.148 1.00 82.50 103 LEU A C 1
ATOM 782 O O . LEU A 1 103 ? 4.565 2.848 8.303 1.00 82.50 103 LEU A O 1
ATOM 786 N N . ALA A 1 104 ? 3.912 0.793 8.935 1.00 77.12 104 ALA A N 1
ATOM 787 C CA . ALA A 1 104 ? 3.162 1.218 10.124 1.00 77.12 104 ALA A CA 1
ATOM 788 C C . ALA A 1 104 ? 4.075 1.706 11.236 1.00 77.12 104 ALA A C 1
ATOM 790 O O . ALA A 1 104 ? 3.828 2.751 11.827 1.00 77.12 104 ALA A O 1
ATOM 791 N N . ALA A 1 105 ? 5.131 0.943 11.507 1.00 73.88 105 ALA A N 1
ATOM 792 C CA . ALA A 1 105 ? 6.062 1.219 12.591 1.00 73.88 105 ALA A CA 1
ATOM 793 C C . ALA A 1 105 ? 6.908 2.481 12.346 1.00 73.88 105 ALA A C 1
ATOM 795 O O . ALA A 1 105 ? 7.387 3.093 13.296 1.00 73.88 105 ALA A O 1
ATOM 796 N N . GLN A 1 106 ? 7.094 2.867 11.081 1.00 63.12 106 GLN A N 1
ATOM 797 C CA . GLN A 1 106 ? 7.825 4.075 10.681 1.00 63.12 106 GLN A CA 1
ATOM 798 C C . GLN A 1 106 ? 6.953 5.341 10.651 1.00 63.12 106 GLN A C 1
ATOM 800 O O . GLN A 1 106 ? 7.485 6.443 10.505 1.00 63.12 106 GLN A O 1
ATOM 805 N N . ALA A 1 107 ? 5.631 5.211 10.789 1.00 56.44 107 ALA A N 1
ATOM 806 C CA . ALA A 1 107 ? 4.745 6.357 10.934 1.00 56.44 107 ALA A CA 1
ATOM 807 C C . ALA A 1 107 ? 4.878 6.935 12.358 1.00 56.44 107 ALA A C 1
ATOM 809 O O . ALA A 1 107 ? 4.919 6.162 13.321 1.00 56.44 107 ALA A O 1
ATOM 810 N N . PRO A 1 108 ? 4.938 8.269 12.544 1.00 45.22 108 PRO A N 1
ATOM 811 C CA . PRO A 1 108 ? 4.821 8.840 13.883 1.00 45.22 108 PRO A CA 1
ATOM 812 C C . PRO A 1 108 ? 3.517 8.341 14.535 1.00 45.22 108 PRO A C 1
ATOM 814 O O . PRO A 1 108 ? 2.526 8.164 13.819 1.00 45.22 108 PRO A O 1
ATOM 817 N N . PRO A 1 109 ? 3.486 8.098 15.865 1.00 40.62 109 PRO A N 1
ATOM 818 C CA . PRO A 1 109 ? 2.260 7.683 16.536 1.00 40.62 109 PRO A CA 1
ATOM 819 C C . PRO A 1 109 ? 1.175 8.698 16.190 1.00 40.62 109 PRO A C 1
ATOM 821 O O . PRO A 1 109 ? 1.398 9.898 16.345 1.00 40.62 109 PRO A O 1
ATOM 824 N N . ALA A 1 110 ? 0.043 8.220 15.671 1.00 46.34 110 ALA A N 1
ATOM 825 C CA . ALA A 1 110 ? -1.077 9.058 15.271 1.00 46.34 110 ALA A CA 1
ATOM 826 C C . ALA A 1 110 ? -1.571 9.851 16.492 1.00 46.34 110 ALA A C 1
ATOM 828 O O . ALA A 1 110 ? -2.394 9.376 17.269 1.00 46.34 110 ALA A O 1
ATOM 829 N N . THR A 1 111 ? -1.033 11.052 16.709 1.00 38.72 111 THR A N 1
ATOM 830 C CA . THR A 1 111 ? -1.390 11.915 17.844 1.00 38.72 111 THR A CA 1
ATOM 831 C C . THR A 1 111 ? -2.702 12.649 17.624 1.00 38.72 111 THR A C 1
ATOM 833 O O . THR A 1 111 ? -3.122 13.443 18.458 1.00 38.72 111 THR A O 1
ATOM 836 N N . THR A 1 112 ? -3.392 12.369 16.529 1.00 37.47 112 THR A N 1
ATOM 837 C CA . THR A 1 112 ? -4.814 12.630 16.339 1.00 37.47 112 THR A CA 1
ATOM 838 C C . THR A 1 112 ? -5.219 11.873 15.079 1.00 37.47 112 THR A C 1
ATOM 840 O O . THR A 1 112 ? -4.506 11.985 14.078 1.00 37.47 112 THR A O 1
ATOM 843 N N . PRO A 1 113 ? -6.316 11.092 15.070 1.00 45.81 113 PRO A N 1
ATOM 844 C CA . PRO A 1 113 ? -6.934 10.779 13.791 1.00 45.81 113 PRO A CA 1
ATOM 845 C C . PRO A 1 113 ? -7.189 12.128 13.099 1.00 45.81 113 PRO A C 1
ATOM 847 O O . PRO A 1 113 ? -7.670 13.049 13.776 1.00 45.81 113 PRO A O 1
ATOM 850 N N . PRO A 1 114 ? -6.839 12.308 11.810 1.00 47.25 114 PRO A N 1
ATOM 851 C CA . PRO A 1 114 ? -7.319 13.474 11.080 1.00 47.25 114 PRO A CA 1
ATOM 852 C C . PRO A 1 114 ? -8.833 13.564 11.328 1.00 47.25 114 PRO A C 1
ATOM 854 O O . PRO A 1 114 ? -9.473 12.505 11.392 1.00 47.25 114 PRO A O 1
ATOM 857 N N . PRO A 1 115 ? -9.401 14.769 11.563 1.00 40.69 115 PRO A N 1
ATOM 858 C CA . PRO A 1 115 ? -10.848 14.909 11.708 1.00 40.69 115 PRO A CA 1
ATOM 859 C C . PRO A 1 115 ? -11.430 14.151 10.536 1.00 40.69 115 PRO A C 1
ATOM 861 O O . PRO A 1 115 ? -10.986 14.438 9.423 1.00 40.69 115 PRO A O 1
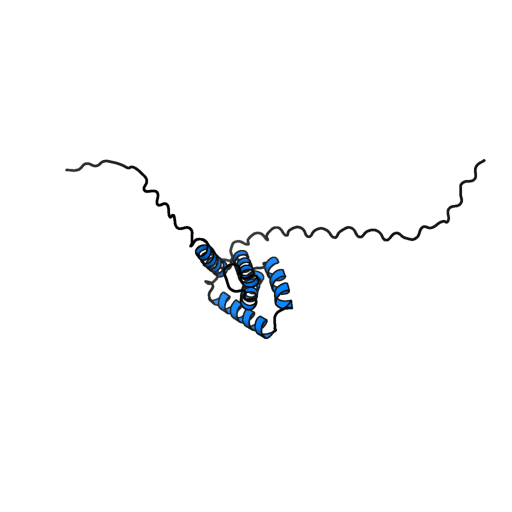ATOM 864 N N . ALA A 1 116 ? -12.239 13.118 10.822 1.00 45.34 116 ALA A N 1
ATOM 865 C CA . ALA A 1 116 ? -12.700 12.153 9.835 1.00 45.34 116 ALA A CA 1
ATOM 866 C C . ALA A 1 116 ? -12.915 12.921 8.542 1.00 45.34 116 ALA A C 1
ATOM 868 O O . ALA A 1 116 ? -13.778 13.802 8.515 1.00 45.34 116 ALA A O 1
ATOM 869 N N . ALA A 1 117 ? -12.038 12.707 7.550 1.00 47.06 117 ALA A N 1
ATOM 870 C CA . ALA A 1 117 ? -12.319 13.225 6.231 1.00 47.06 117 ALA A CA 1
ATOM 871 C C . ALA A 1 117 ? -13.720 12.690 5.986 1.00 47.06 117 ALA A C 1
ATOM 873 O O . ALA A 1 117 ? -13.912 11.473 6.110 1.00 47.06 117 ALA A O 1
ATOM 874 N N . GLU A 1 118 ? -14.701 13.595 5.853 1.00 39.16 118 GLU A N 1
ATOM 875 C CA . GLU A 1 118 ? -16.072 13.204 5.552 1.00 39.16 118 GLU A CA 1
ATOM 876 C C . GLU A 1 118 ? -15.961 12.074 4.543 1.00 39.16 118 GLU A C 1
ATOM 878 O O . GLU A 1 118 ? -15.159 12.230 3.611 1.00 39.16 118 GLU A O 1
ATOM 883 N N . PRO A 1 119 ? -16.625 10.923 4.773 1.00 43.69 119 PRO A N 1
ATOM 884 C CA . PRO A 1 119 ? -16.532 9.814 3.841 1.00 43.69 119 PRO A CA 1
ATOM 885 C C . PRO A 1 119 ? -16.726 10.430 2.467 1.00 43.69 119 PRO A C 1
ATOM 887 O O . PRO A 1 119 ? -17.7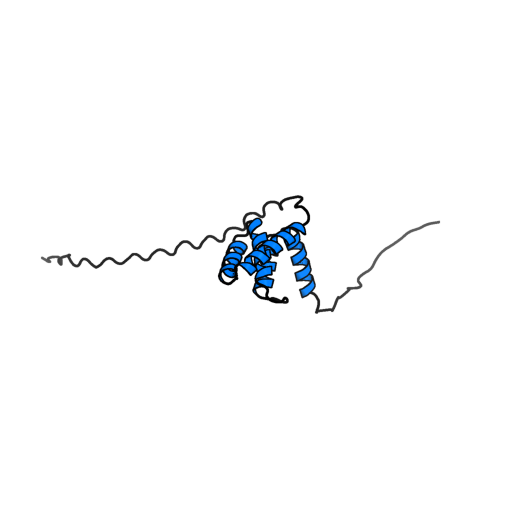71 11.050 2.244 1.00 43.69 119 PRO A O 1
ATOM 890 N N . ALA A 1 120 ? -15.677 10.394 1.627 1.00 45.41 120 ALA A N 1
ATOM 891 C CA . ALA A 1 120 ? -15.729 11.010 0.308 1.00 45.41 120 ALA A CA 1
ATOM 892 C C . ALA A 1 120 ? -17.073 10.588 -0.276 1.00 45.41 120 ALA A C 1
ATOM 894 O O . ALA A 1 120 ? -17.374 9.392 -0.152 1.00 45.41 120 ALA A O 1
ATOM 895 N N . PRO A 1 121 ? -17.919 11.525 -0.760 1.00 43.97 121 PRO A N 1
ATOM 896 C CA . PRO A 1 121 ? -19.284 11.196 -1.135 1.00 43.97 121 PRO A CA 1
ATOM 897 C C . PRO A 1 121 ? -19.190 9.960 -2.004 1.00 43.97 121 PRO A C 1
ATOM 899 O O . PRO A 1 121 ? -18.529 10.002 -3.045 1.00 43.97 121 PRO A O 1
ATOM 902 N N . VAL A 1 122 ? -19.729 8.840 -1.505 1.00 45.50 122 VAL A N 1
ATOM 903 C CA . VAL A 1 122 ? -19.766 7.599 -2.268 1.00 45.50 122 VAL A CA 1
ATOM 904 C C . VAL A 1 122 ? -20.315 8.018 -3.624 1.00 45.50 122 VAL A C 1
ATOM 906 O O . VAL A 1 122 ? -21.415 8.584 -3.649 1.00 45.50 122 VAL A O 1
ATOM 909 N N . PRO A 1 123 ? -19.562 7.888 -4.737 1.00 49.75 123 PRO A N 1
ATOM 910 C CA . PRO A 1 123 ? -20.173 8.106 -6.029 1.00 49.75 123 PRO A CA 1
ATOM 911 C C . PRO A 1 123 ? -21.346 7.143 -6.026 1.00 49.75 123 PRO A C 1
ATOM 913 O O . PRO A 1 123 ? -21.132 5.944 -5.822 1.00 49.75 123 PRO A O 1
ATOM 916 N N . ALA A 1 124 ? -22.561 7.699 -6.077 1.00 50.50 124 ALA A N 1
ATOM 917 C CA . ALA A 1 124 ? -23.782 6.924 -6.021 1.00 50.50 124 ALA A CA 1
ATOM 918 C C . ALA A 1 124 ? -23.572 5.739 -6.953 1.00 50.50 124 ALA A C 1
ATOM 920 O O . ALA A 1 124 ? -23.229 5.933 -8.124 1.00 50.50 124 ALA A O 1
ATOM 921 N N . GLU A 1 125 ? -23.650 4.531 -6.396 1.00 48.22 125 GLU A N 1
ATOM 922 C CA . GLU A 1 125 ? -23.630 3.323 -7.199 1.00 48.22 125 GLU A CA 1
ATOM 923 C C . GLU A 1 125 ? -24.639 3.574 -8.327 1.00 48.22 125 GLU A C 1
ATOM 925 O O . GLU A 1 125 ? -25.772 3.971 -8.020 1.00 48.22 125 GLU A O 1
ATOM 930 N N . PRO A 1 126 ? -24.239 3.521 -9.614 1.00 53.50 126 PRO A N 1
ATOM 931 C CA . PRO A 1 126 ? -25.206 3.718 -10.676 1.00 53.50 126 PRO A CA 1
ATOM 932 C C . PRO A 1 126 ? -26.301 2.692 -10.422 1.00 53.50 126 PRO A C 1
ATOM 934 O O . PRO A 1 126 ? -26.003 1.503 -10.298 1.00 53.50 126 PRO A O 1
ATOM 937 N N . ALA A 1 127 ? -27.534 3.177 -10.246 1.00 46.22 127 ALA A N 1
ATOM 938 C CA . ALA A 1 127 ? -28.681 2.324 -9.985 1.00 46.22 127 ALA A CA 1
ATOM 939 C C . ALA A 1 127 ? -28.635 1.130 -10.951 1.00 46.22 127 ALA A C 1
ATOM 941 O O . ALA A 1 127 ? -28.285 1.336 -12.123 1.00 46.22 127 ALA A O 1
ATOM 942 N N . PRO A 1 128 ? -28.945 -0.098 -10.490 1.00 51.25 128 PRO A N 1
ATOM 943 C CA . PRO A 1 128 ? -28.995 -1.240 -11.387 1.00 51.25 128 PRO A CA 1
ATOM 944 C C . PRO A 1 128 ? -29.862 -0.854 -12.586 1.00 51.25 128 PRO A C 1
ATOM 946 O O . PRO A 1 128 ? -30.964 -0.322 -12.416 1.00 51.25 128 PRO A O 1
ATOM 949 N N . ALA A 1 129 ? -29.321 -1.033 -13.795 1.00 53.25 129 ALA A N 1
ATOM 950 C CA . ALA A 1 129 ? -30.072 -0.788 -15.017 1.00 53.25 129 ALA A CA 1
ATOM 951 C C . ALA A 1 129 ? -31.414 -1.531 -14.907 1.00 53.25 129 ALA A C 1
ATOM 953 O O . ALA A 1 129 ? -31.411 -2.673 -14.438 1.00 53.25 129 ALA A O 1
ATOM 954 N N . PRO A 1 130 ? -32.550 -0.914 -15.283 1.00 57.75 130 PRO A N 1
ATOM 955 C CA . PRO A 1 130 ? -33.831 -1.596 -15.201 1.00 57.75 130 PRO A CA 1
ATOM 956 C C . PRO A 1 130 ? -33.739 -2.885 -16.017 1.00 57.75 130 PRO A C 1
ATOM 958 O O . PRO A 1 130 ? -33.458 -2.841 -17.217 1.00 57.75 130 PRO A O 1
ATOM 961 N N . GLU A 1 131 ? -33.929 -4.026 -15.352 1.00 58.59 131 GLU A N 1
ATOM 962 C CA . GLU A 1 131 ? -34.077 -5.313 -16.019 1.00 58.59 131 GLU A CA 1
ATOM 963 C C . GLU A 1 131 ? -35.178 -5.154 -17.069 1.00 58.59 131 GLU A C 1
ATOM 965 O O . GLU A 1 131 ? -36.322 -4.816 -16.754 1.00 58.59 131 GLU A O 1
ATOM 970 N N . ALA A 1 132 ? -34.813 -5.316 -18.341 1.00 53.53 132 ALA A N 1
ATOM 971 C CA . ALA A 1 132 ? -35.780 -5.282 -19.423 1.00 53.53 132 ALA A CA 1
ATOM 972 C C . ALA A 1 132 ? -36.844 -6.358 -19.143 1.00 53.53 132 ALA A C 1
ATOM 974 O O . ALA A 1 132 ? -36.474 -7.505 -18.870 1.00 53.53 132 ALA A O 1
ATOM 975 N N . PRO A 1 133 ? -38.149 -6.033 -19.188 1.00 53.69 133 PRO A N 1
ATOM 976 C CA . PRO A 1 133 ? -39.174 -7.027 -18.929 1.00 53.69 133 PRO A CA 1
ATOM 977 C C . PRO A 1 133 ? -39.061 -8.133 -19.979 1.00 53.69 133 PRO A C 1
ATOM 979 O O . PRO A 1 133 ? -39.133 -7.876 -21.182 1.00 53.69 133 PRO A O 1
ATOM 982 N N . LEU A 1 134 ? -38.875 -9.366 -19.503 1.00 53.47 134 LEU A N 1
ATOM 983 C CA . LEU A 1 134 ? -39.022 -10.584 -20.291 1.00 53.47 134 LEU A CA 1
ATOM 984 C C . LEU A 1 134 ? -40.367 -10.510 -21.022 1.00 53.47 134 LEU A C 1
ATOM 986 O O . LEU A 1 134 ? -41.424 -10.595 -20.396 1.00 53.47 134 LEU A O 1
ATOM 990 N N . ALA A 1 135 ? -40.330 -10.309 -22.339 1.00 55.88 135 ALA A N 1
ATOM 991 C CA . ALA A 1 135 ? -41.524 -10.343 -23.165 1.00 55.88 135 ALA A CA 1
ATOM 992 C C . ALA A 1 135 ? -42.128 -11.752 -23.068 1.00 55.88 135 ALA A C 1
ATOM 994 O O . ALA A 1 135 ? -41.578 -12.715 -23.603 1.00 55.88 135 ALA A O 1
ATOM 995 N N . GLY A 1 136 ? -43.235 -11.879 -22.334 1.00 56.59 136 GLY A N 1
ATOM 996 C CA . GLY A 1 136 ? -44.046 -13.092 -22.339 1.00 56.59 136 GLY A CA 1
ATOM 997 C C . GLY A 1 136 ? -44.585 -13.368 -23.750 1.00 56.59 136 GLY A C 1
ATOM 998 O O . GLY A 1 136 ? -44.761 -12.427 -24.530 1.00 56.59 136 GLY A O 1
ATOM 999 N N . PRO A 1 137 ? -44.835 -14.638 -24.115 1.00 62.16 137 PRO A N 1
ATOM 1000 C CA . PRO A 1 137 ? -45.336 -14.966 -25.445 1.00 62.16 137 PRO A CA 1
ATOM 1001 C C . PRO A 1 137 ? -46.710 -14.311 -25.687 1.00 62.16 137 PRO A C 1
ATOM 1003 O O . PRO A 1 137 ? -47.517 -14.227 -24.756 1.00 62.16 137 PRO A O 1
ATOM 1006 N N . PRO A 1 138 ? -47.010 -13.848 -26.915 1.00 60.97 138 PRO A N 1
ATOM 1007 C CA . PRO A 1 138 ? -48.288 -13.213 -27.213 1.00 60.97 138 PRO A CA 1
ATOM 1008 C C . PRO A 1 138 ? -49.432 -14.236 -27.139 1.00 60.97 138 PRO A C 1
ATOM 1010 O O . PRO A 1 138 ? -49.466 -15.200 -27.902 1.00 60.97 138 PRO A O 1
ATOM 1013 N N . ASN A 1 139 ? -50.393 -14.007 -26.238 1.00 57.34 139 ASN A N 1
ATOM 1014 C CA . ASN A 1 139 ? -51.671 -14.722 -26.231 1.00 57.34 139 ASN A CA 1
ATOM 1015 C C . ASN A 1 139 ? -52.527 -14.224 -27.409 1.00 57.34 139 ASN A C 1
ATOM 1017 O O . ASN A 1 139 ? -53.051 -13.113 -27.375 1.00 57.34 139 ASN A O 1
ATOM 1021 N N . LEU A 1 140 ? -52.652 -15.048 -28.452 1.00 60.22 140 LEU A N 1
ATOM 1022 C CA . LEU A 1 140 ? -53.426 -14.802 -29.680 1.00 60.22 140 LEU A CA 1
ATOM 1023 C C . LEU A 1 140 ? -54.893 -15.268 -29.569 1.00 60.22 140 LEU A C 1
ATOM 1025 O O . LEU A 1 140 ? -55.463 -15.745 -30.544 1.00 60.22 140 LEU A O 1
ATOM 1029 N N . ASP A 1 141 ? -55.511 -15.140 -28.393 1.00 59.34 141 ASP A N 1
ATOM 1030 C CA . ASP A 1 141 ? -56.900 -15.571 -28.164 1.00 59.34 141 ASP A CA 1
ATOM 1031 C C . ASP A 1 141 ? -57.833 -14.377 -27.918 1.00 59.34 141 ASP A C 1
ATOM 1033 O O . ASP A 1 141 ? -58.448 -14.222 -26.866 1.00 59.34 141 ASP A O 1
ATOM 1037 N N . THR A 1 142 ? -57.913 -13.473 -28.894 1.00 64.00 142 THR A N 1
ATOM 1038 C CA . THR A 1 142 ? -59.018 -12.511 -28.963 1.00 64.00 142 THR A CA 1
ATOM 1039 C C . THR A 1 142 ? -59.728 -12.653 -30.310 1.00 64.00 142 THR A C 1
ATOM 1041 O O . THR A 1 142 ? -59.118 -12.420 -31.356 1.00 64.00 142 THR A O 1
ATOM 1044 N N . PRO A 1 143 ? -61.011 -13.067 -30.334 1.00 66.19 143 PRO A N 1
ATOM 1045 C CA . PRO A 1 143 ? -61.762 -13.155 -31.580 1.00 66.19 143 PRO A CA 1
ATOM 1046 C C . PRO A 1 143 ? -62.060 -11.747 -32.130 1.00 66.19 143 PRO A C 1
ATOM 1048 O O . PRO A 1 143 ? -62.238 -10.807 -31.348 1.00 66.19 143 PRO A O 1
ATOM 1051 N N . PRO A 1 144 ? -62.135 -11.567 -33.463 1.00 69.88 144 PRO A N 1
ATOM 1052 C CA . PRO A 1 144 ? -62.420 -10.262 -34.050 1.00 69.88 144 PRO A CA 1
ATOM 1053 C C . PRO A 1 144 ? -63.866 -9.816 -33.756 1.00 69.88 144 PRO A C 1
ATOM 1055 O O . PRO A 1 144 ? -64.763 -10.659 -33.650 1.00 69.88 144 PRO A O 1
ATOM 1058 N N . PRO A 1 145 ? -64.126 -8.499 -33.640 1.00 67.50 145 PRO A N 1
ATOM 1059 C CA . PRO A 1 145 ? -65.461 -7.996 -33.339 1.00 67.50 145 PRO A CA 1
ATOM 1060 C C . PRO A 1 145 ? -66.433 -8.268 -34.494 1.00 67.50 145 PRO A C 1
ATOM 1062 O O . PRO A 1 145 ? -66.151 -7.970 -35.655 1.00 67.50 145 PRO A O 1
ATOM 1065 N N . SER A 1 146 ? -67.605 -8.811 -34.154 1.00 63.84 146 SER A N 1
ATOM 1066 C CA . SER A 1 146 ? -68.734 -8.966 -35.074 1.00 63.84 146 SER A CA 1
ATOM 1067 C C . SER A 1 146 ? -69.286 -7.592 -35.453 1.00 63.84 146 SER A C 1
ATOM 1069 O O . SER A 1 146 ? -69.650 -6.799 -34.587 1.00 63.84 146 SER A O 1
ATOM 1071 N N . THR A 1 147 ? -69.320 -7.306 -36.748 1.00 59.84 147 THR A N 1
ATOM 1072 C CA . THR A 1 147 ? -69.952 -6.108 -37.314 1.00 59.84 147 THR A CA 1
ATOM 1073 C C . THR A 1 147 ? -71.439 -6.403 -37.558 1.00 59.84 147 THR A C 1
ATOM 1075 O O . THR A 1 147 ? -71.731 -7.521 -37.988 1.00 59.84 147 THR A O 1
ATOM 1078 N N . PRO A 1 148 ? -72.380 -5.481 -37.273 1.00 69.50 148 PRO A N 1
ATOM 1079 C CA . PRO A 1 148 ? -73.756 -5.614 -37.749 1.00 69.50 148 PRO A CA 1
ATOM 1080 C C . PRO A 1 148 ? -73.869 -5.365 -39.259 1.00 69.50 148 PRO A C 1
ATOM 1082 O O . PRO A 1 148 ? -73.067 -4.562 -39.793 1.00 69.50 148 PRO A O 1
#

Secondary structure (DSSP, 8-state):
------------------TTSHHHHHHHHHHHHHHTT-HHHHHHHHHHHHHTSSS---HHHHHHHHHHHHHTT-HHHHHHHHHHHTTS-HHHHHHHHHHHHHHHHTSPP-SSPPS------------PPPPPP--PPP----PPPPP-

Sequence (148 aa):
MKPATVFLILGLTATPLLAGAQDLTSLEKMRQTAAQGNADAQLEMGILYEFGYNMPKNNVTALAWYLRAVEQGSALAARRRDQIMAGMKPEEIEAAQKISLELAAQAPPATTPPPAAEPAPVPAEPAPAPEAPLAGPPNLDTPPPSTP

Radius of gyration: 29.52 Å; Cα contacts (8 Å, |Δi|>4): 114; chains: 1; bounding box: 97×78×57 Å

Foldseek 3Di:
DDDDDDDDDDDPPPDPPDDDCPVVVVLVVLLLVLLQQDLVSLQVQLVCLCVVDVHDNDNLCSLLSLVSSVVLPPPVSVVVNVVSVVVDDPVSNVSSVVVNVVSNVSRDPNPDDDPNPPPPPPPPPPPPDPDDPDDDDDDPPDDDDDDD

InterPro domains:
  IPR006597 Sel1-like repeat [PF08238] (39-74)
  IPR006597 Sel1-like repeat [SM00671] (39-74)
  IPR011990 Tetratricopeptide-like helical domain superfamily [G3DSA:1.25.40.10] (23-111)

Solvent-accessible surface area (backbone atoms only — not comparable to full-atom values): 9208 Å² total; per-residue (Å²): 140,87,83,87,91,84,84,88,87,85,81,85,77,81,73,83,86,62,92,84,58,70,65,63,57,49,53,54,52,38,52,52,44,25,42,69,70,36,39,67,40,17,30,50,52,12,50,33,20,59,72,26,66,99,42,77,61,32,62,40,62,11,41,13,26,11,54,53,6,35,77,70,64,33,65,68,23,44,53,51,37,55,60,53,53,77,77,52,54,72,70,44,52,52,51,11,52,53,48,30,52,54,54,52,71,71,23,72,79,77,88,57,78,71,78,74,71,68,75,70,77,70,74,72,73,77,71,79,74,79,77,75,78,80,79,70,82,84,83,88,84,74,84,80,84,85,78,134

Nearest PDB structures (foldseek):
  6deh-assembly2_B  TM=9.308E-01  e=4.465E-04  Legionella pneumophila subsp. pneumophila str. Philadelphia 1
  4bwr-assembly1_A  TM=9.199E-01  e=3.800E-03  Escherichia coli CFT073
  8sxq-assembly2_B  TM=8.768E-01  e=4.912E-02  Legionella pneumophila
  7ula-assembly1_B  TM=8.047E-01  e=5.176E-02  Pseudomonas putida
  3e4b-assembly1_A  TM=8.560E-01  e=1.471E-01  Pseudomonas fluorescens